Protein AF-A0A485BHE8-F1 (afdb_monomer)

Nearest PDB structures (foldseek):
  2zp7-assembly1_A  TM=8.655E-01  e=3.731E-05  Thermus thermophilus HB27
  8tn2-assembly1_A  TM=8.534E-01  e=9.367E-05  Streptomyces hygroscopicus
  8tn2-assembly1_B  TM=8.577E-01  e=1.484E-04  Streptomyces hygroscopicus
  4wbt-assembly1_C-2  TM=7.704E-01  e=5.522E-03  Sinorhizobium meliloti 1021
  4wbt-assembly2_B-3  TM=7.730E-01  e=6.298E-03  Sinorhizobium meliloti 1021

Foldseek 3Di:
DVVVVVVVCVVVPPVVVVVDDADQQGDQVVLQVVQVVPPDDPRRDHSVVGRDAPDDLRVVLVCCVVPHAAAAEDEAAPDHDPSVVVSCVVRNYHYDHFYADPVGGDVVSVVVVDDPDDDPDDPPPPDDD

Mean predicted aligned error: 8.2 Å

Organism: Raoultella terrigena (NCBI:txid577)

Solvent-accessible surface area (backbone atoms only — not comparable to full-atom values): 8097 Å² total; per-residue (Å²): 108,70,70,56,51,53,50,52,48,60,70,68,76,54,54,66,72,72,71,46,92,69,56,85,47,45,53,66,72,60,33,42,54,51,21,62,70,58,52,47,97,91,44,73,57,51,38,92,76,49,70,63,58,86,48,70,68,49,43,50,51,52,4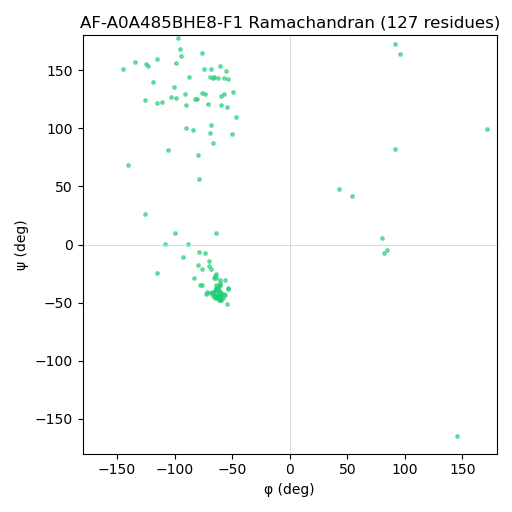9,45,68,74,76,54,52,70,70,40,75,44,82,39,54,63,85,58,64,66,73,56,54,57,48,29,62,76,50,45,39,42,80,44,69,28,55,71,53,99,90,43,69,37,61,68,59,44,57,69,71,47,70,94,67,77,78,90,73,76,88,72,7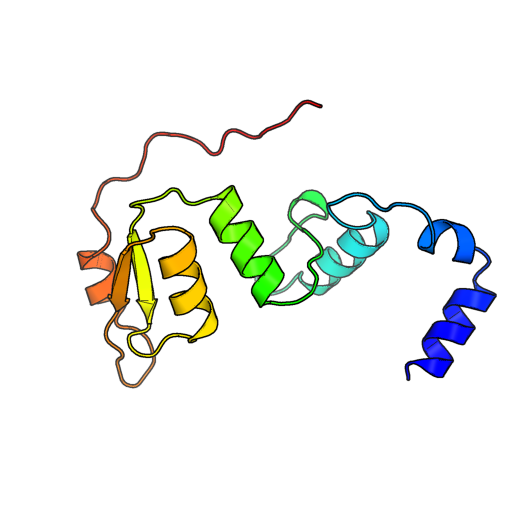8,84,75,90,135

Secondary structure (DSSP, 8-state):
-HHHHHHHHHHTT-HHHHHSPPPTT--HHHHHHHHHHH-BTTB---GGG----SSHHHHHHHHHHHH--TT-EEEEESS--HHHHHHHHHTTPEEEEEPEETTEE-HHHHHHHS-S-------------

Radius of gyration: 19.64 Å; Cα contacts (8 Å, |Δi|>4): 96; chains: 1; bounding box: 52×33×45 Å

Sequence (129 aa):
MLRDALRQLSAAGDIESHLRYQPHAGRLGEREMMAGHFCRHGFRPTADNLLIVNGAQHGLTVTVMGLLRPGDVVAVDALTYSGFKALAELYHLELIAIPSLADGPDLAALRQICPKKTRPGGLRHADAA

Structure (mmCIF, N/CA/C/O backbone):
data_AF-A0A485BHE8-F1
#
_entry.id   AF-A0A485BHE8-F1
#
loop_
_atom_site.group_PDB
_atom_site.id
_atom_site.type_symbol
_atom_site.label_atom_id
_atom_site.label_alt_id
_atom_site.label_comp_id
_atom_site.label_asym_id
_atom_site.label_entity_id
_atom_site.label_seq_id
_atom_site.pdbx_PDB_ins_code
_atom_site.Cartn_x
_atom_site.Cartn_y
_atom_site.Cartn_z
_atom_site.occupancy
_atom_site.B_iso_or_equiv
_atom_site.auth_seq_id
_atom_site.auth_comp_id
_atom_site.auth_asym_id
_atom_site.auth_atom_id
_atom_site.pdbx_PDB_model_num
ATOM 1 N N . MET A 1 1 ? 27.255 -5.029 -7.629 1.00 78.62 1 MET A N 1
ATOM 2 C CA . MET A 1 1 ? 25.774 -5.012 -7.703 1.00 78.62 1 MET A CA 1
ATOM 3 C C . MET A 1 1 ? 25.274 -3.785 -8.467 1.00 78.62 1 MET A C 1
ATOM 5 O O . MET A 1 1 ? 25.092 -3.921 -9.666 1.00 78.62 1 MET A O 1
ATOM 9 N N . LEU A 1 2 ? 25.137 -2.582 -7.879 1.00 88.31 2 LEU A N 1
ATOM 10 C CA . LEU A 1 2 ? 24.607 -1.417 -8.626 1.00 88.31 2 LEU A CA 1
ATOM 11 C C . LEU A 1 2 ? 25.511 -0.970 -9.789 1.00 88.31 2 LEU A C 1
ATOM 13 O O . LEU A 1 2 ? 25.037 -0.755 -10.898 1.00 88.31 2 LEU A O 1
ATOM 17 N N . ARG A 1 3 ? 26.826 -0.872 -9.556 1.00 90.94 3 ARG A N 1
ATOM 18 C CA . ARG A 1 3 ? 27.800 -0.485 -10.593 1.00 90.94 3 ARG A CA 1
ATOM 19 C C . ARG A 1 3 ? 27.753 -1.411 -11.810 1.00 90.94 3 ARG A C 1
ATOM 21 O O . ARG A 1 3 ? 27.821 -0.936 -12.938 1.00 90.94 3 ARG A O 1
ATOM 28 N N . ASP A 1 4 ? 27.646 -2.713 -11.573 1.00 91.94 4 ASP A N 1
ATOM 29 C CA . ASP A 1 4 ? 27.652 -3.724 -12.632 1.00 91.94 4 ASP A CA 1
ATOM 30 C C . ASP A 1 4 ? 26.347 -3.680 -13.431 1.00 91.94 4 ASP A C 1
ATOM 32 O O . ASP A 1 4 ? 26.389 -3.692 -14.657 1.00 91.94 4 ASP A O 1
ATOM 36 N N . ALA A 1 5 ? 25.209 -3.507 -12.749 1.00 86.31 5 ALA A N 1
ATOM 37 C CA . ALA A 1 5 ? 23.913 -3.305 -13.392 1.00 86.31 5 ALA A CA 1
ATOM 38 C C . ALA A 1 5 ? 23.892 -2.034 -14.260 1.00 86.31 5 ALA A C 1
ATOM 40 O O . ALA A 1 5 ? 23.457 -2.076 -15.407 1.00 86.31 5 ALA A O 1
ATOM 41 N N . LEU A 1 6 ? 24.432 -0.916 -13.761 1.00 87.06 6 LEU A N 1
ATOM 42 C CA . LEU A 1 6 ? 24.529 0.329 -14.532 1.00 87.06 6 LEU A CA 1
ATOM 43 C C . LEU A 1 6 ? 25.443 0.182 -15.757 1.00 87.06 6 LEU A C 1
ATOM 45 O O . LEU A 1 6 ? 25.120 0.698 -16.825 1.00 87.06 6 LEU A O 1
ATOM 49 N N . ARG A 1 7 ? 26.555 -0.559 -15.638 1.00 88.94 7 ARG A N 1
ATOM 50 C CA . ARG A 1 7 ? 27.419 -0.879 -16.786 1.00 88.94 7 ARG A CA 1
ATOM 51 C C . ARG A 1 7 ? 26.685 -1.722 -17.824 1.00 88.94 7 ARG A C 1
ATOM 53 O O . ARG A 1 7 ? 26.747 -1.390 -19.004 1.00 88.94 7 ARG A O 1
ATOM 60 N N . GLN A 1 8 ? 25.970 -2.761 -17.398 1.00 86.69 8 GLN A N 1
ATOM 61 C CA . GLN A 1 8 ? 25.179 -3.607 -18.295 1.00 86.69 8 GLN A CA 1
ATOM 62 C C . GLN A 1 8 ? 24.094 -2.807 -19.025 1.00 86.69 8 GLN A C 1
ATOM 64 O O . GLN A 1 8 ? 23.993 -2.907 -20.243 1.00 86.69 8 GLN A O 1
ATOM 69 N N . LEU A 1 9 ? 23.355 -1.953 -18.310 1.00 84.38 9 LEU A N 1
ATOM 70 C CA . LEU A 1 9 ? 22.347 -1.068 -18.905 1.00 84.38 9 LEU A CA 1
ATOM 71 C C . LEU A 1 9 ? 22.961 -0.100 -19.925 1.00 84.38 9 LEU A C 1
ATOM 73 O O . LEU A 1 9 ? 22.420 0.065 -21.013 1.00 84.38 9 LEU A O 1
ATOM 77 N N . SER A 1 10 ? 24.118 0.495 -19.612 1.00 85.50 10 SER A N 1
ATOM 78 C CA . SER A 1 10 ? 24.816 1.385 -20.550 1.00 85.50 10 SER A CA 1
ATOM 79 C C . SER A 1 10 ? 25.296 0.666 -21.815 1.00 85.50 10 SER A C 1
ATOM 81 O O . SER A 1 10 ? 25.262 1.241 -22.898 1.00 85.50 10 SER A O 1
ATOM 83 N N . ALA A 1 11 ? 25.701 -0.601 -21.691 1.00 87.12 11 ALA A N 1
ATOM 84 C CA . ALA A 1 11 ? 26.190 -1.411 -22.803 1.00 87.12 11 ALA A CA 1
ATOM 85 C C . ALA A 1 11 ? 25.060 -1.995 -23.670 1.00 87.12 11 ALA A C 1
ATOM 87 O O . ALA A 1 11 ? 25.315 -2.393 -24.802 1.00 87.12 11 ALA A O 1
ATOM 88 N N . ALA A 1 12 ? 23.822 -2.033 -23.165 1.00 81.25 12 ALA A N 1
ATOM 89 C CA . ALA A 1 12 ? 22.660 -2.574 -23.871 1.00 81.25 12 ALA A CA 1
ATOM 90 C C . ALA A 1 12 ? 22.146 -1.672 -25.015 1.00 81.25 12 ALA A C 1
ATOM 92 O O . ALA A 1 12 ? 21.280 -2.095 -25.775 1.00 81.25 12 ALA A O 1
ATOM 93 N N . GLY A 1 13 ? 22.679 -0.451 -25.160 1.00 70.19 13 GLY A N 1
ATOM 94 C CA . GLY A 1 13 ? 22.431 0.416 -26.320 1.00 70.19 13 GLY A CA 1
ATOM 95 C C . GLY A 1 13 ? 21.109 1.192 -26.310 1.00 70.19 13 GLY A C 1
ATOM 96 O O . GLY A 1 13 ? 20.821 1.878 -27.282 1.00 70.19 13 GLY A O 1
ATOM 97 N N . ASP A 1 14 ? 20.336 1.131 -25.221 1.00 74.31 14 ASP A N 1
ATOM 98 C CA . ASP A 1 14 ? 19.001 1.747 -25.120 1.00 74.31 14 ASP A CA 1
ATOM 99 C C . ASP A 1 14 ? 18.852 2.688 -23.907 1.00 74.31 14 ASP A C 1
ATOM 101 O O . ASP A 1 14 ? 17.771 2.897 -23.362 1.00 74.31 14 ASP A O 1
ATOM 105 N N . ILE A 1 15 ? 19.957 3.272 -23.430 1.00 79.31 15 ILE A N 1
ATOM 106 C CA . ILE A 1 15 ? 19.933 4.121 -22.225 1.00 79.31 15 ILE A CA 1
ATOM 107 C C . ILE A 1 15 ? 19.022 5.345 -22.381 1.00 79.31 15 ILE A C 1
ATOM 109 O O . ILE A 1 15 ? 18.420 5.807 -21.415 1.00 79.31 15 ILE A O 1
ATOM 113 N N . GLU A 1 16 ? 18.885 5.847 -23.605 1.00 80.25 16 GLU A N 1
ATOM 114 C CA . GLU A 1 16 ? 18.034 6.987 -23.914 1.00 80.25 16 GLU A CA 1
ATOM 115 C C . GLU A 1 16 ? 16.553 6.683 -23.655 1.00 80.25 16 GLU A C 1
ATOM 117 O O . GLU A 1 16 ? 15.842 7.546 -23.134 1.00 80.25 16 GLU A O 1
ATOM 122 N N . SER A 1 17 ? 16.077 5.461 -23.935 1.00 77.81 17 SER A N 1
ATOM 123 C CA . SER A 1 17 ? 14.680 5.109 -23.666 1.00 77.81 17 SER A CA 1
ATOM 124 C C . SER A 1 17 ? 14.367 5.108 -22.175 1.00 77.81 17 SER A C 1
ATOM 126 O O . SER A 1 17 ? 13.243 5.433 -21.812 1.00 77.81 17 SER A O 1
ATOM 128 N N . HIS A 1 18 ? 15.352 4.825 -21.317 1.00 78.19 18 HIS A N 1
ATOM 129 C CA . HIS A 1 18 ? 15.217 4.855 -19.859 1.00 78.19 18 HIS A CA 1
ATOM 130 C C . HIS A 1 18 ? 15.221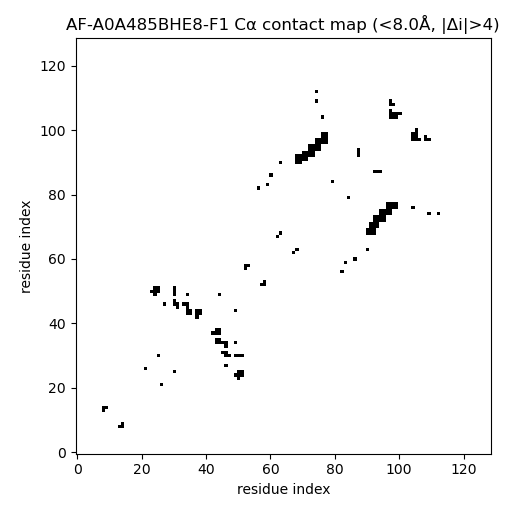 6.274 -19.272 1.00 78.19 18 HIS A C 1
ATOM 132 O O . HIS A 1 18 ? 14.730 6.474 -18.163 1.00 78.19 18 HIS A O 1
ATOM 138 N N . LEU A 1 19 ? 15.759 7.260 -19.997 1.00 84.44 19 LEU A N 1
ATOM 139 C CA . LEU A 1 19 ? 15.841 8.658 -19.551 1.00 84.44 19 LEU A CA 1
ATOM 140 C C . LEU A 1 19 ? 14.647 9.510 -20.000 1.00 84.44 19 LEU A C 1
ATOM 142 O O . LEU A 1 19 ? 14.478 10.638 -19.538 1.00 84.44 19 LEU A O 1
ATOM 146 N N . ARG A 1 20 ? 13.812 8.985 -20.900 1.00 85.69 20 ARG A N 1
ATOM 147 C CA . ARG A 1 20 ? 12.572 9.633 -21.337 1.00 85.69 20 ARG A CA 1
ATOM 148 C C . ARG A 1 20 ? 11.477 9.493 -20.278 1.00 85.69 20 ARG A C 1
ATOM 150 O O . ARG A 1 20 ? 11.564 8.662 -19.372 1.00 85.69 20 ARG A O 1
ATOM 157 N N . TYR A 1 21 ? 10.423 10.300 -20.412 1.00 86.44 21 TYR A N 1
ATOM 158 C CA . TYR A 1 21 ? 9.207 10.106 -19.624 1.00 86.44 21 TYR A CA 1
ATOM 159 C C . TYR A 1 21 ? 8.657 8.699 -19.847 1.00 86.44 21 TYR A C 1
ATOM 161 O O . TYR A 1 21 ? 8.488 8.262 -20.985 1.00 86.44 21 TYR A O 1
ATOM 169 N N . GLN A 1 22 ? 8.382 8.012 -18.743 1.00 88.06 22 GLN A N 1
ATOM 170 C CA . GLN A 1 22 ? 7.839 6.661 -18.752 1.00 88.06 22 GLN A CA 1
ATOM 171 C C . GLN A 1 22 ? 6.325 6.683 -18.544 1.00 88.06 22 GLN A C 1
ATOM 173 O O . GLN A 1 22 ? 5.809 7.622 -17.928 1.00 88.06 22 GLN A O 1
ATOM 178 N N . PRO A 1 23 ? 5.608 5.640 -19.000 1.00 90.81 23 PRO A N 1
ATOM 179 C CA . PRO A 1 23 ? 4.211 5.455 -18.634 1.00 90.81 23 PRO A CA 1
ATOM 180 C C . PRO A 1 23 ? 4.048 5.470 -17.113 1.00 90.81 23 PRO A C 1
ATOM 182 O O . PRO A 1 23 ? 4.870 4.894 -16.398 1.00 90.81 23 PRO A O 1
ATOM 185 N N . HIS A 1 24 ? 2.961 6.061 -16.614 1.00 90.50 24 HIS A N 1
ATOM 186 C CA . HIS A 1 24 ? 2.686 6.119 -15.172 1.00 90.50 24 HIS A CA 1
ATOM 187 C C . HIS A 1 24 ? 2.644 4.731 -14.518 1.00 90.50 24 HIS A C 1
ATOM 189 O O . HIS A 1 24 ? 3.021 4.591 -13.359 1.00 90.50 24 HIS A O 1
ATOM 195 N N . ALA A 1 25 ? 2.232 3.709 -15.279 1.00 92.44 25 ALA A N 1
ATOM 196 C CA . ALA A 1 25 ? 2.193 2.320 -14.836 1.00 92.44 25 ALA A CA 1
ATOM 197 C C . ALA A 1 25 ? 3.579 1.665 -14.656 1.00 92.44 25 ALA A C 1
ATOM 199 O O . ALA A 1 25 ? 3.694 0.632 -13.995 1.00 92.44 25 ALA A O 1
ATOM 200 N N . GLY A 1 26 ? 4.624 2.243 -15.252 1.00 92.94 26 GLY A N 1
ATOM 201 C CA . GLY A 1 26 ? 5.895 1.578 -15.531 1.00 92.94 26 GLY A CA 1
ATOM 202 C C . GLY A 1 26 ? 5.957 1.022 -16.958 1.00 92.94 26 GLY A C 1
ATOM 203 O O . GLY A 1 26 ? 4.940 0.912 -17.651 1.00 92.94 26 GLY A O 1
ATOM 204 N N . ARG A 1 27 ? 7.162 0.684 -17.433 1.00 91.56 27 ARG A N 1
ATOM 205 C CA . ARG A 1 27 ? 7.353 0.185 -18.806 1.00 91.56 27 ARG A CA 1
ATOM 206 C C . ARG A 1 27 ? 6.753 -1.208 -18.954 1.00 91.56 27 ARG A C 1
ATOM 208 O O . ARG A 1 27 ? 6.832 -2.027 -18.042 1.00 91.56 27 ARG A O 1
ATOM 215 N N . LEU A 1 28 ? 6.186 -1.498 -20.126 1.00 93.00 28 LEU A N 1
ATOM 216 C CA . LEU A 1 28 ? 5.519 -2.778 -20.387 1.00 93.00 28 LEU A CA 1
ATOM 217 C C . LEU A 1 28 ? 6.431 -3.978 -20.099 1.00 93.00 28 LEU A C 1
ATOM 219 O O . LEU A 1 28 ? 6.049 -4.831 -19.308 1.00 93.00 28 LEU A O 1
ATOM 223 N N . GLY A 1 29 ? 7.651 -3.992 -20.646 1.00 92.38 29 GLY A N 1
ATOM 224 C CA . GLY A 1 29 ? 8.579 -5.109 -20.440 1.00 92.38 29 GLY A CA 1
ATOM 225 C C . GLY A 1 29 ? 8.944 -5.332 -18.968 1.00 92.38 29 GLY A C 1
ATOM 226 O O . GLY A 1 29 ? 9.065 -6.468 -18.518 1.00 92.38 29 GLY A O 1
ATOM 227 N N . GLU A 1 30 ? 9.052 -4.262 -18.177 1.00 92.31 30 GLU A N 1
ATOM 228 C CA . GLU A 1 30 ? 9.294 -4.358 -16.731 1.00 92.31 30 GLU A CA 1
ATOM 229 C C . GLU A 1 30 ? 8.100 -4.994 -16.012 1.00 92.31 30 GLU A C 1
ATOM 231 O O . GLU A 1 30 ? 8.274 -5.916 -15.212 1.00 92.31 30 GLU A O 1
ATOM 236 N N . ARG A 1 31 ? 6.878 -4.569 -16.358 1.00 96.31 31 ARG A N 1
ATOM 237 C CA . ARG A 1 31 ? 5.647 -5.162 -15.822 1.00 96.31 31 ARG A CA 1
ATOM 238 C C . ARG A 1 31 ? 5.477 -6.626 -16.236 1.00 96.31 31 ARG A C 1
ATOM 240 O O . ARG A 1 31 ? 5.066 -7.429 -15.406 1.00 96.31 31 ARG A O 1
ATOM 247 N N . GLU A 1 32 ? 5.822 -7.003 -17.466 1.00 96.31 32 GLU A N 1
ATOM 248 C CA . GLU A 1 32 ? 5.778 -8.397 -17.936 1.00 96.31 32 GLU A CA 1
ATOM 249 C C . GLU A 1 32 ? 6.753 -9.291 -17.160 1.00 96.31 32 GLU A C 1
ATOM 251 O O . GLU A 1 32 ? 6.376 -10.371 -16.697 1.00 96.31 32 GLU A O 1
ATOM 256 N N . MET A 1 33 ? 7.984 -8.818 -16.935 1.00 95.00 33 MET A N 1
ATOM 257 C CA . MET A 1 33 ? 8.967 -9.526 -16.108 1.00 95.00 33 MET A CA 1
ATOM 258 C C . MET A 1 33 ? 8.466 -9.712 -14.669 1.00 95.00 33 MET A C 1
ATOM 260 O O . MET A 1 33 ? 8.576 -10.805 -14.108 1.00 95.00 33 MET A O 1
ATOM 264 N N . MET A 1 34 ? 7.875 -8.671 -14.074 1.00 94.81 34 MET A N 1
ATOM 265 C CA . MET A 1 34 ? 7.288 -8.745 -12.732 1.00 94.81 34 MET A CA 1
ATOM 266 C C . MET A 1 34 ? 6.093 -9.704 -12.676 1.00 94.81 34 MET A C 1
ATOM 268 O O . MET A 1 34 ? 6.010 -10.520 -11.758 1.00 94.81 34 MET A O 1
ATOM 272 N N . ALA A 1 35 ? 5.196 -9.661 -13.664 1.00 95.81 35 ALA A N 1
ATOM 273 C CA . ALA A 1 35 ? 4.065 -10.578 -13.772 1.00 95.81 35 ALA A CA 1
ATOM 274 C C . ALA A 1 35 ? 4.530 -12.038 -13.825 1.00 95.81 35 ALA A C 1
ATOM 276 O O . ALA A 1 35 ? 4.039 -12.870 -13.058 1.00 95.81 35 ALA A O 1
ATOM 277 N N . GLY A 1 36 ? 5.545 -12.332 -14.644 1.00 95.19 36 GLY A N 1
ATOM 278 C CA . GLY A 1 36 ? 6.184 -13.647 -14.685 1.00 95.19 36 GLY A CA 1
ATOM 279 C C . GLY A 1 36 ? 6.793 -14.050 -13.338 1.00 95.19 36 GLY A C 1
ATOM 280 O O . GLY A 1 36 ? 6.615 -15.184 -12.893 1.00 95.19 36 GLY A O 1
ATOM 281 N N . HIS A 1 37 ? 7.448 -13.120 -12.637 1.00 94.19 37 HIS A N 1
ATOM 282 C CA . HIS A 1 37 ? 8.045 -13.381 -11.324 1.00 94.19 37 HIS A CA 1
ATOM 283 C C . HIS A 1 37 ? 7.004 -13.711 -10.240 1.00 94.19 37 HIS A C 1
ATOM 285 O O . HIS A 1 37 ? 7.220 -14.606 -9.415 1.00 94.19 37 HIS A O 1
ATOM 291 N N . PHE A 1 38 ? 5.864 -13.016 -10.248 1.00 92.75 38 PHE A N 1
ATOM 292 C CA . PHE A 1 38 ? 4.792 -13.204 -9.269 1.00 92.75 38 PHE A CA 1
ATOM 293 C C . PHE A 1 38 ? 3.912 -14.428 -9.533 1.00 92.75 38 PHE A C 1
ATOM 295 O O . PHE A 1 38 ? 3.087 -14.774 -8.688 1.00 92.75 38 PHE A O 1
ATOM 302 N N . CYS A 1 39 ? 4.094 -15.122 -10.658 1.00 92.50 39 CYS A N 1
ATOM 303 C CA . CYS A 1 39 ? 3.316 -16.309 -10.991 1.00 92.50 39 CYS A CA 1
ATOM 304 C C . CYS A 1 39 ? 3.607 -17.482 -10.034 1.00 92.50 39 CYS A C 1
ATOM 306 O O . CYS A 1 39 ? 4.414 -18.364 -10.323 1.00 92.50 39 CYS A O 1
ATOM 308 N N . ARG A 1 40 ? 2.896 -17.563 -8.902 1.00 91.31 40 ARG A N 1
ATOM 309 C CA . ARG A 1 40 ? 3.024 -18.628 -7.885 1.00 91.31 40 ARG A CA 1
ATOM 310 C C . ARG A 1 40 ? 1.669 -18.956 -7.252 1.00 91.31 40 ARG A C 1
ATOM 312 O O . ARG A 1 40 ? 0.800 -18.099 -7.203 1.00 91.31 40 ARG A O 1
ATOM 319 N N . HIS A 1 41 ? 1.482 -20.199 -6.798 1.00 84.94 41 HIS A N 1
ATOM 320 C CA . HIS A 1 41 ? 0.307 -20.652 -6.022 1.00 84.94 41 HIS A CA 1
ATOM 321 C C . HIS A 1 41 ? -1.067 -20.150 -6.526 1.00 84.94 41 HIS A C 1
ATOM 323 O O . HIS A 1 41 ? -1.876 -19.655 -5.752 1.00 84.94 41 HIS A O 1
ATOM 329 N N . GLY A 1 42 ? -1.335 -20.256 -7.833 1.00 88.62 42 GLY A N 1
ATOM 330 C CA . GLY A 1 42 ? -2.621 -19.852 -8.424 1.00 88.62 42 GLY A CA 1
ATOM 331 C C . GLY A 1 42 ? -2.771 -18.354 -8.718 1.00 88.62 42 GLY A C 1
ATOM 332 O O . GLY A 1 42 ? -3.711 -17.971 -9.405 1.00 88.62 42 GLY A O 1
ATOM 333 N N . PHE A 1 43 ? -1.826 -17.512 -8.297 1.00 93.94 43 PHE A N 1
ATOM 334 C CA . PHE A 1 43 ? -1.752 -16.118 -8.725 1.00 93.94 43 PHE A CA 1
ATOM 335 C C . PHE A 1 43 ? -1.051 -16.030 -10.091 1.00 93.94 43 PHE A C 1
ATOM 337 O O . PHE A 1 43 ? 0.039 -16.585 -10.285 1.00 93.94 43 PHE A O 1
ATOM 344 N N . ARG A 1 44 ? -1.712 -15.398 -11.067 1.00 94.25 44 ARG A N 1
ATOM 345 C CA . ARG A 1 44 ? -1.262 -15.252 -12.465 1.00 94.25 44 ARG A CA 1
ATOM 346 C C . ARG A 1 44 ? -1.606 -13.847 -12.982 1.00 94.25 44 ARG A C 1
ATOM 348 O O . ARG A 1 44 ? -2.522 -13.715 -13.791 1.00 94.25 44 ARG A O 1
ATOM 355 N N . PRO A 1 45 ? -0.955 -12.790 -12.467 1.00 95.31 45 PRO A N 1
ATOM 356 C CA . PRO A 1 45 ? -1.221 -11.437 -12.934 1.00 95.31 45 PRO A CA 1
ATOM 357 C C . PRO A 1 45 ? -0.731 -11.265 -14.373 1.00 95.31 45 PRO A C 1
ATOM 359 O O . PRO A 1 45 ? 0.241 -11.893 -14.792 1.00 95.31 45 PRO A O 1
ATOM 362 N N . THR A 1 46 ? -1.385 -10.378 -15.111 1.00 95.94 46 THR A N 1
ATOM 363 C CA . THR A 1 46 ? -0.869 -9.827 -16.369 1.00 95.94 46 THR A CA 1
ATOM 364 C C . THR A 1 46 ? -0.170 -8.496 -16.099 1.00 95.94 46 THR A C 1
ATOM 366 O O . THR A 1 46 ? -0.314 -7.928 -15.013 1.00 95.94 46 THR A O 1
ATOM 369 N N . ALA A 1 47 ? 0.568 -7.970 -17.082 1.00 95.75 47 ALA A N 1
ATOM 370 C CA . ALA A 1 47 ? 1.184 -6.649 -16.963 1.00 95.75 47 ALA A CA 1
ATOM 371 C C . ALA A 1 47 ? 0.151 -5.571 -16.587 1.00 95.75 47 ALA A C 1
ATOM 373 O O . ALA A 1 47 ? 0.438 -4.728 -15.742 1.00 95.75 47 ALA A O 1
ATOM 374 N N . ASP A 1 48 ? -1.071 -5.650 -17.123 1.00 95.00 48 ASP A N 1
ATOM 375 C CA . ASP A 1 48 ? -2.162 -4.692 -16.881 1.00 95.00 48 ASP A CA 1
ATOM 376 C C . ASP A 1 48 ? -2.744 -4.745 -15.469 1.00 95.00 48 ASP A C 1
ATOM 378 O O . ASP A 1 48 ? -3.413 -3.812 -15.035 1.00 95.00 48 ASP A O 1
ATOM 382 N N . ASN A 1 49 ? -2.434 -5.794 -14.708 1.00 94.69 49 ASN A N 1
ATOM 383 C CA . ASN A 1 49 ? -2.767 -5.865 -13.289 1.00 94.69 49 ASN A CA 1
ATOM 384 C C . ASN A 1 49 ? -1.682 -5.249 -12.389 1.00 94.69 49 ASN A C 1
ATOM 386 O O . ASN A 1 49 ? -1.827 -5.290 -11.168 1.00 94.69 49 ASN A O 1
ATOM 390 N N . LEU A 1 50 ? -0.590 -4.723 -12.959 1.00 94.94 50 LEU A N 1
ATOM 391 C CA . LEU A 1 50 ? 0.571 -4.236 -12.217 1.00 94.94 50 LEU A 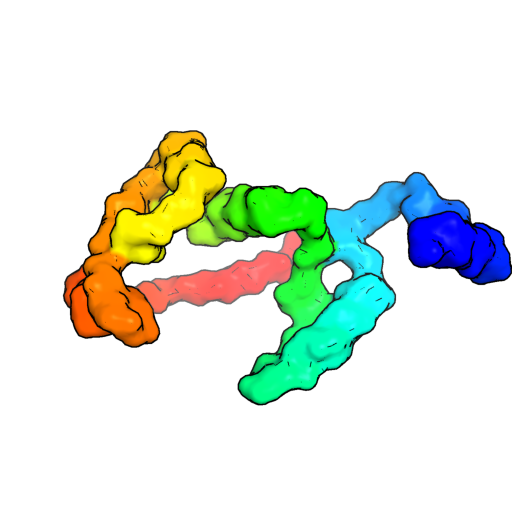CA 1
ATOM 392 C C . LEU A 1 50 ? 0.828 -2.743 -12.443 1.00 94.94 50 LEU A C 1
ATOM 394 O O . LEU A 1 50 ? 0.774 -2.235 -13.563 1.00 94.94 50 LEU A O 1
ATOM 398 N N . LEU A 1 51 ? 1.194 -2.078 -11.348 1.00 95.25 51 LEU A N 1
ATOM 399 C CA . LEU A 1 51 ? 1.672 -0.701 -11.290 1.00 95.25 51 LEU A CA 1
ATOM 400 C C . LEU A 1 51 ? 3.023 -0.689 -10.564 1.00 95.25 51 LEU A C 1
ATOM 402 O O . LEU A 1 51 ? 3.123 -1.173 -9.434 1.00 95.25 51 LEU A O 1
ATOM 406 N N . ILE A 1 52 ? 4.059 -0.140 -11.198 1.00 95.38 52 ILE A N 1
ATOM 407 C CA . ILE A 1 52 ? 5.369 0.048 -10.567 1.00 95.38 52 ILE A CA 1
ATOM 408 C C . ILE A 1 52 ? 5.321 1.303 -9.693 1.00 95.38 52 ILE A C 1
ATOM 410 O O . ILE A 1 52 ? 4.987 2.388 -10.161 1.00 95.38 52 ILE A O 1
ATOM 414 N N . VAL A 1 53 ? 5.670 1.157 -8.414 1.00 96.50 53 VAL A N 1
ATOM 415 C CA . VAL A 1 53 ? 5.619 2.238 -7.421 1.00 96.50 53 VAL A CA 1
ATOM 416 C C . VAL A 1 53 ? 6.978 2.468 -6.773 1.00 96.50 53 VAL A C 1
ATOM 418 O O . VAL A 1 53 ? 7.795 1.558 -6.631 1.00 96.50 53 VAL A O 1
ATOM 421 N N . ASN A 1 54 ? 7.186 3.696 -6.307 1.00 94.81 54 ASN A N 1
ATOM 422 C CA . ASN A 1 54 ? 8.404 4.134 -5.610 1.00 94.81 54 ASN A CA 1
ATOM 423 C C . ASN A 1 54 ? 8.407 3.680 -4.138 1.00 94.81 54 ASN A C 1
ATOM 425 O O . ASN A 1 54 ? 8.482 4.493 -3.220 1.00 94.81 54 ASN A O 1
ATOM 429 N N . GLY A 1 55 ? 8.279 2.373 -3.915 1.00 94.94 55 GLY A N 1
ATOM 430 C CA . GLY A 1 55 ? 8.259 1.756 -2.590 1.00 94.94 55 GLY A CA 1
ATOM 431 C C . GLY A 1 55 ? 6.866 1.606 -1.973 1.00 94.94 55 GLY A C 1
ATOM 432 O O . GLY A 1 55 ? 5.859 2.091 -2.493 1.00 94.94 55 GLY A O 1
ATOM 433 N N . ALA A 1 56 ? 6.825 0.904 -0.836 1.00 94.56 56 ALA A N 1
ATOM 434 C CA . ALA A 1 56 ? 5.585 0.446 -0.209 1.00 94.56 56 ALA A CA 1
ATOM 435 C C . ALA A 1 56 ? 4.636 1.592 0.176 1.00 94.56 56 ALA A C 1
ATOM 437 O O . ALA A 1 56 ? 3.446 1.505 -0.105 1.00 94.56 56 ALA A O 1
ATOM 438 N N . GLN A 1 57 ? 5.152 2.685 0.753 1.00 96.38 57 GLN A N 1
ATOM 439 C CA . GLN A 1 57 ? 4.310 3.815 1.161 1.00 96.38 57 GLN A CA 1
ATOM 440 C C . GLN A 1 57 ? 3.698 4.536 -0.044 1.00 96.38 57 GLN A C 1
ATOM 442 O O . GLN A 1 57 ? 2.516 4.853 -0.013 1.00 96.38 57 GLN A O 1
ATOM 447 N N . HIS A 1 58 ? 4.455 4.739 -1.131 1.00 96.62 58 HIS A N 1
ATOM 448 C CA . HIS A 1 58 ? 3.892 5.310 -2.358 1.00 96.62 58 HIS A CA 1
ATOM 449 C C . HIS A 1 58 ? 2.788 4.403 -2.923 1.00 96.62 58 HIS A C 1
ATOM 451 O O . HIS A 1 58 ? 1.711 4.892 -3.257 1.00 96.62 58 HIS A O 1
ATOM 457 N N . GLY A 1 59 ? 3.010 3.084 -2.953 1.00 96.56 59 GLY A N 1
ATOM 458 C CA . GLY A 1 59 ? 1.977 2.134 -3.372 1.00 96.56 59 GLY A CA 1
ATOM 459 C C . GLY A 1 59 ? 0.724 2.174 -2.501 1.00 96.56 59 GLY A C 1
ATOM 460 O O . GLY A 1 59 ? -0.391 2.160 -3.023 1.00 96.56 59 GLY A O 1
ATOM 461 N N . LEU A 1 60 ? 0.893 2.294 -1.186 1.00 96.25 60 LEU A N 1
ATOM 462 C CA . LEU A 1 60 ? -0.217 2.408 -0.246 1.00 96.25 60 LEU A CA 1
ATOM 463 C C . LEU A 1 60 ? -1.004 3.707 -0.460 1.00 96.25 60 LEU A C 1
ATOM 465 O O . LEU A 1 60 ? -2.228 3.666 -0.543 1.00 96.25 60 LEU A O 1
ATOM 469 N N . THR A 1 61 ? -0.314 4.833 -0.652 1.00 96.94 61 THR A N 1
ATOM 470 C CA . THR A 1 61 ? -0.939 6.124 -0.969 1.00 96.94 61 THR A CA 1
ATOM 471 C C . THR A 1 61 ? -1.736 6.065 -2.270 1.00 96.94 61 THR A C 1
ATOM 473 O O . THR A 1 61 ? -2.891 6.480 -2.287 1.00 96.94 61 THR A O 1
ATOM 476 N N . VAL A 1 62 ? -1.172 5.509 -3.350 1.00 96.56 62 VAL A N 1
ATOM 477 C CA . VAL A 1 62 ? -1.896 5.358 -4.627 1.00 96.56 62 VAL A CA 1
ATOM 478 C C . VAL A 1 62 ? -3.120 4.457 -4.470 1.00 96.56 62 VAL A C 1
ATOM 480 O O . VAL A 1 62 ? -4.183 4.774 -4.998 1.00 96.56 62 VAL A O 1
ATOM 483 N N . THR A 1 63 ? -3.002 3.376 -3.696 1.00 96.31 63 THR A N 1
ATOM 484 C CA . THR A 1 63 ? -4.121 2.466 -3.413 1.00 96.31 63 THR A CA 1
ATOM 485 C C . THR A 1 63 ? -5.252 3.189 -2.682 1.00 96.31 63 THR A C 1
ATOM 487 O O . THR A 1 63 ? -6.405 3.100 -3.100 1.00 96.31 63 THR A O 1
ATOM 490 N N . VAL A 1 64 ? -4.929 3.947 -1.630 1.00 96.69 64 VAL A N 1
ATOM 491 C CA . VAL A 1 64 ? -5.910 4.746 -0.881 1.00 96.69 64 VAL A CA 1
ATOM 492 C C . VAL A 1 64 ? -6.579 5.780 -1.786 1.00 96.69 64 VAL A C 1
ATOM 494 O O . VAL A 1 64 ? -7.804 5.841 -1.819 1.00 96.69 64 VAL A O 1
ATOM 497 N N . MET A 1 65 ? -5.803 6.531 -2.572 1.00 95.31 65 MET A N 1
ATOM 498 C CA . MET A 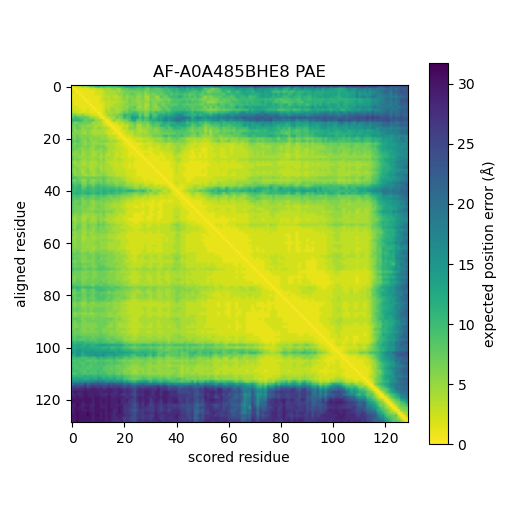1 65 ? -6.336 7.538 -3.500 1.00 95.31 65 MET A CA 1
ATOM 499 C C . MET A 1 65 ? -7.240 6.951 -4.588 1.00 95.31 65 MET A C 1
ATOM 501 O O . MET A 1 65 ? -8.190 7.604 -5.010 1.00 95.31 65 MET A O 1
ATOM 505 N N . GLY A 1 66 ? -6.922 5.753 -5.082 1.00 95.31 66 GLY A N 1
ATOM 506 C CA . GLY A 1 66 ? -7.651 5.129 -6.183 1.00 95.31 66 GLY A CA 1
ATOM 507 C C . GLY A 1 66 ? -8.914 4.384 -5.755 1.00 95.31 66 GLY A C 1
ATOM 508 O O . GLY A 1 66 ? -9.847 4.271 -6.549 1.00 95.31 66 GLY A O 1
ATOM 509 N N . LEU A 1 67 ? -8.950 3.856 -4.526 1.00 95.88 67 LEU A N 1
ATOM 510 C CA . LEU A 1 67 ? -9.995 2.921 -4.095 1.00 95.88 67 LEU A CA 1
ATOM 511 C C . LEU A 1 67 ? -10.890 3.441 -2.972 1.00 95.88 67 LEU A C 1
ATOM 513 O O . LEU A 1 67 ? -12.017 2.959 -2.850 1.00 95.88 67 LEU A O 1
ATOM 517 N N . LEU A 1 68 ? -10.408 4.378 -2.157 1.00 96.25 68 LEU A N 1
ATOM 518 C CA . LEU A 1 68 ? -11.093 4.822 -0.947 1.00 96.25 68 LEU A CA 1
ATOM 519 C C . LEU A 1 68 ? -11.513 6.286 -1.044 1.00 96.25 68 LEU A C 1
ATOM 521 O O . LEU A 1 68 ? -10.994 7.069 -1.840 1.00 96.25 68 LEU A O 1
ATOM 525 N N . ARG A 1 69 ? -12.481 6.656 -0.214 1.00 96.06 69 ARG A N 1
ATOM 526 C CA . ARG A 1 69 ? -13.001 8.016 -0.084 1.00 96.06 69 ARG A CA 1
ATOM 527 C C . ARG A 1 69 ? -12.922 8.479 1.370 1.00 96.06 69 ARG A C 1
ATOM 529 O O . ARG A 1 69 ? -12.969 7.643 2.269 1.00 96.06 69 ARG A O 1
ATOM 536 N N . PRO A 1 70 ? -12.873 9.800 1.617 1.00 96.38 70 PRO A N 1
ATOM 537 C CA . PRO A 1 70 ? -13.066 10.346 2.956 1.00 96.38 70 PRO A CA 1
ATOM 538 C C . PRO A 1 70 ? -14.318 9.764 3.626 1.00 96.38 70 PRO A C 1
ATOM 540 O O . PRO A 1 70 ? -15.389 9.735 3.016 1.00 96.38 70 PRO A O 1
ATOM 543 N N . GLY A 1 71 ? -14.172 9.301 4.866 1.00 94.25 71 GLY A N 1
ATOM 544 C CA . GLY A 1 71 ? -15.211 8.623 5.641 1.00 94.25 71 GLY A CA 1
ATOM 545 C C . GLY A 1 71 ? -15.347 7.119 5.377 1.00 94.25 71 GLY A C 1
ATOM 546 O O . GLY A 1 71 ? -16.133 6.467 6.062 1.00 94.25 71 GLY A O 1
ATOM 547 N N . ASP A 1 72 ? -14.609 6.539 4.421 1.00 95.31 72 ASP A N 1
ATOM 548 C CA . ASP A 1 72 ? -14.551 5.081 4.298 1.00 95.31 72 ASP A CA 1
ATOM 549 C C . ASP A 1 72 ? -13.860 4.469 5.523 1.00 95.31 72 ASP A C 1
ATOM 551 O O . ASP A 1 72 ? -12.893 5.004 6.075 1.00 95.31 72 ASP A O 1
ATOM 555 N N . VAL A 1 73 ? -14.359 3.299 5.916 1.00 94.62 73 VAL A N 1
ATOM 556 C CA . VAL A 1 73 ? -13.866 2.540 7.062 1.00 94.62 73 VAL A CA 1
ATOM 557 C C . VAL A 1 73 ? -12.917 1.446 6.580 1.00 94.62 73 VAL A C 1
ATOM 559 O O . VAL A 1 73 ? -13.295 0.610 5.755 1.00 94.62 73 VAL A O 1
ATOM 562 N N . VAL A 1 74 ? -11.704 1.405 7.130 1.00 95.50 74 VAL A N 1
ATOM 563 C CA . VAL A 1 74 ? -10.700 0.376 6.838 1.00 95.50 74 VAL A CA 1
ATOM 564 C C . VAL A 1 74 ? -10.427 -0.451 8.088 1.00 95.50 74 VAL A C 1
ATOM 566 O O . VAL A 1 74 ? -10.011 0.064 9.127 1.00 95.50 74 VAL A O 1
ATOM 569 N N . ALA A 1 75 ? -10.642 -1.761 7.977 1.00 95.25 75 ALA A N 1
ATOM 570 C CA . ALA A 1 75 ? -10.247 -2.701 9.014 1.00 95.25 75 ALA A CA 1
ATOM 571 C C . ALA A 1 75 ? -8.726 -2.927 8.959 1.00 95.25 75 ALA A C 1
ATOM 573 O O . ALA A 1 75 ? -8.173 -3.188 7.890 1.00 95.25 75 ALA A O 1
ATOM 574 N N . VAL A 1 76 ? -8.054 -2.819 10.102 1.00 95.62 76 VAL A N 1
ATOM 575 C CA . VAL A 1 76 ? -6.592 -2.921 10.233 1.00 95.62 76 VAL A CA 1
ATOM 576 C C . VAL A 1 76 ? -6.221 -3.819 11.401 1.00 95.62 76 VAL A C 1
ATOM 578 O O . VAL A 1 76 ? -6.993 -3.945 12.344 1.00 95.62 76 VAL A O 1
ATOM 581 N N . ASP A 1 77 ? -5.022 -4.396 11.396 1.00 93.56 77 ASP A N 1
ATOM 582 C CA . ASP A 1 77 ? -4.513 -5.104 12.573 1.00 93.56 77 ASP A CA 1
ATOM 583 C C . ASP A 1 77 ? -4.487 -4.189 13.810 1.00 93.56 77 ASP A C 1
ATOM 585 O O . ASP A 1 77 ? -4.160 -3.001 13.714 1.00 93.56 77 ASP A O 1
ATOM 589 N N . ALA A 1 78 ? -4.782 -4.739 14.995 1.00 93.19 78 ALA A N 1
ATOM 590 C CA . ALA A 1 78 ? -4.733 -3.984 16.251 1.00 93.19 78 ALA A CA 1
ATOM 591 C C . ALA A 1 78 ? -3.376 -3.288 16.471 1.00 93.19 78 ALA A C 1
ATOM 593 O O . ALA A 1 78 ? -3.321 -2.135 16.910 1.00 93.19 78 ALA A O 1
ATOM 594 N N . LEU A 1 79 ? -2.285 -3.957 16.088 1.00 92.81 79 LEU A N 1
ATOM 595 C CA . LEU A 1 79 ? -0.953 -3.370 15.985 1.00 92.81 79 LEU A CA 1
ATOM 596 C C . LEU A 1 79 ? -0.582 -3.162 14.511 1.00 92.81 79 LEU A C 1
ATOM 598 O O . LEU A 1 79 ? 0.120 -3.970 13.912 1.00 92.81 79 LEU A O 1
ATOM 602 N N . THR A 1 80 ? -1.064 -2.066 13.925 1.00 93.62 80 THR A N 1
ATOM 603 C CA . THR A 1 80 ? -0.794 -1.735 12.516 1.00 93.62 80 THR A CA 1
ATOM 604 C C . THR A 1 80 ? 0.399 -0.789 12.319 1.00 93.62 80 THR A C 1
ATOM 606 O O . THR A 1 80 ? 0.828 -0.076 13.233 1.00 93.62 80 THR A O 1
ATOM 609 N N . TYR A 1 81 ? 0.908 -0.758 11.086 1.00 94.06 81 TYR A N 1
ATOM 610 C CA . TYR A 1 81 ? 1.996 0.100 10.627 1.00 94.06 81 TYR A CA 1
ATOM 611 C C . TYR A 1 81 ? 1.666 1.592 10.796 1.00 94.06 81 TYR A C 1
ATOM 613 O O . TYR A 1 81 ? 0.644 2.087 10.316 1.00 94.06 81 TYR A O 1
ATOM 621 N N . SER A 1 82 ? 2.565 2.344 11.437 1.00 96.25 82 SER A N 1
ATOM 622 C CA . SER A 1 82 ? 2.374 3.775 11.713 1.00 96.25 82 SER A CA 1
ATOM 623 C C . SER A 1 82 ? 2.212 4.622 10.449 1.00 96.25 82 SER A C 1
ATOM 625 O O . SER A 1 82 ? 1.433 5.574 10.456 1.00 96.25 82 SER A O 1
ATOM 627 N N . GLY A 1 83 ? 2.877 4.255 9.350 1.00 95.81 83 GLY A N 1
ATOM 628 C CA . GLY A 1 83 ? 2.742 4.969 8.080 1.00 95.81 83 GLY A CA 1
ATOM 629 C C . GLY 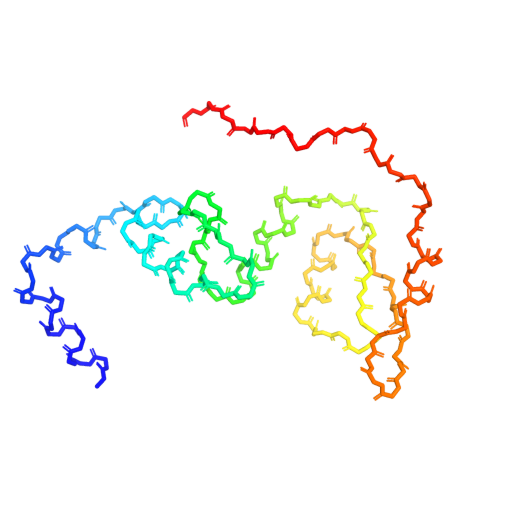A 1 83 ? 1.340 4.869 7.478 1.00 95.81 83 GLY A C 1
ATOM 630 O O . GLY A 1 83 ? 0.918 5.809 6.806 1.00 95.81 83 GLY A O 1
ATOM 631 N N . PHE A 1 84 ? 0.586 3.799 7.768 1.00 97.31 84 PHE A N 1
ATOM 632 C CA . PHE A 1 84 ? -0.815 3.710 7.356 1.00 97.31 84 PHE A CA 1
ATOM 633 C C . PHE A 1 84 ? -1.737 4.535 8.255 1.00 97.31 84 PHE A C 1
ATOM 635 O O . PHE A 1 84 ? -2.670 5.147 7.751 1.00 97.31 84 PHE A O 1
ATOM 642 N N . LYS A 1 85 ? -1.449 4.633 9.562 1.00 97.25 85 LYS A N 1
ATOM 643 C CA . LYS A 1 85 ? -2.198 5.525 10.469 1.00 97.25 85 LYS A CA 1
ATOM 644 C C . LYS A 1 85 ? -2.099 6.986 10.027 1.00 97.25 85 LYS A C 1
ATOM 646 O O . LYS A 1 85 ? -3.119 7.654 9.913 1.00 97.25 85 LYS A O 1
ATOM 651 N N . ALA A 1 86 ? -0.887 7.444 9.710 1.00 97.31 86 ALA A N 1
ATOM 652 C CA . ALA A 1 86 ? -0.664 8.792 9.188 1.00 97.31 86 ALA A CA 1
ATOM 653 C C . ALA A 1 86 ? -1.390 9.021 7.850 1.00 97.31 86 ALA A C 1
ATOM 655 O O . ALA A 1 86 ? -1.956 10.086 7.616 1.00 97.31 86 ALA A O 1
ATOM 656 N N . LEU A 1 87 ? -1.404 8.010 6.976 1.00 97.38 87 LEU A N 1
ATOM 657 C CA . LEU A 1 87 ? -2.125 8.079 5.708 1.00 97.38 87 LEU A CA 1
ATOM 658 C C . LEU A 1 87 ? -3.647 8.133 5.912 1.00 97.38 87 LEU A C 1
ATOM 660 O O . LEU A 1 87 ? -4.322 8.906 5.244 1.00 97.38 87 LEU A O 1
ATOM 664 N N . ALA A 1 88 ? -4.188 7.347 6.842 1.00 97.62 88 ALA A N 1
ATOM 665 C CA . ALA A 1 88 ? -5.610 7.345 7.163 1.00 97.62 88 ALA A CA 1
ATOM 666 C C . ALA A 1 88 ? -6.078 8.707 7.684 1.00 97.62 88 ALA A C 1
ATOM 668 O O . ALA A 1 88 ? -7.102 9.208 7.231 1.00 97.62 88 ALA A O 1
ATOM 669 N N . GLU A 1 89 ? -5.297 9.341 8.560 1.00 97.69 89 GLU A N 1
ATOM 670 C CA . GLU A 1 89 ? -5.578 10.695 9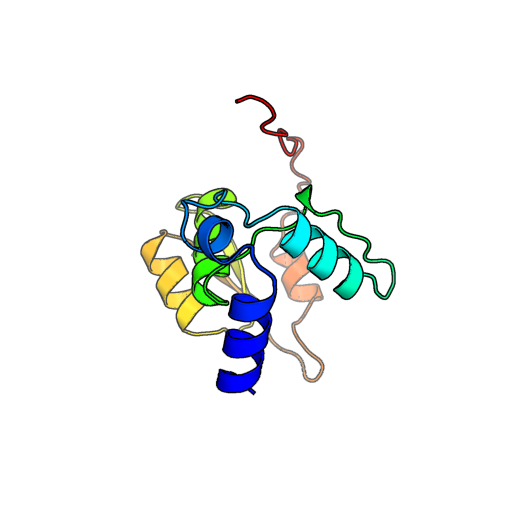.043 1.00 97.69 89 GLU A CA 1
ATOM 671 C C . GLU A 1 89 ? -5.585 11.716 7.895 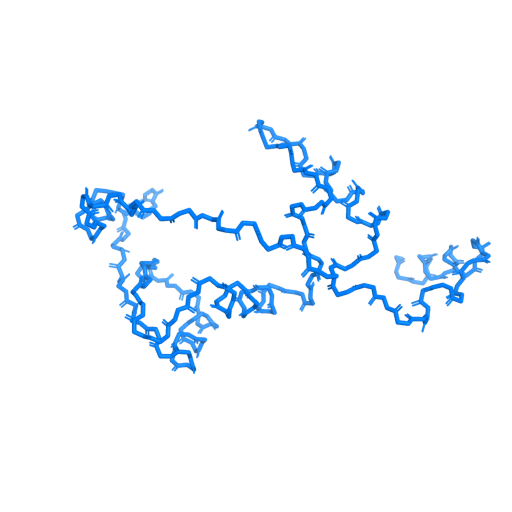1.00 97.69 89 GLU A C 1
ATOM 673 O O . GLU A 1 89 ? -6.535 12.488 7.760 1.00 97.69 89 GLU A O 1
ATOM 678 N N . LEU A 1 90 ? -4.576 11.664 7.016 1.00 97.62 90 LEU A N 1
ATOM 679 C CA . LEU A 1 90 ? -4.455 12.561 5.863 1.00 97.62 90 LEU A CA 1
ATOM 680 C C . LEU A 1 90 ? -5.626 12.436 4.874 1.00 97.62 90 LEU A C 1
ATOM 682 O O . LEU A 1 90 ? -6.032 13.431 4.280 1.00 97.62 90 LEU A O 1
ATOM 686 N N . TYR A 1 91 ? -6.160 11.227 4.689 1.00 97.12 91 TYR A N 1
ATOM 687 C CA . TYR A 1 91 ? -7.262 10.946 3.759 1.00 97.12 91 TYR A CA 1
ATOM 688 C C . TYR A 1 91 ? -8.632 10.845 4.438 1.00 97.12 91 TYR A C 1
ATOM 690 O O . TYR A 1 91 ? -9.610 10.469 3.790 1.00 97.12 91 TYR A O 1
ATOM 698 N N . HIS A 1 92 ? -8.719 11.212 5.721 1.00 97.56 92 HIS A N 1
ATOM 699 C CA . HIS A 1 92 ? -9.944 11.175 6.521 1.00 97.56 92 HIS A CA 1
ATOM 700 C C . HIS A 1 92 ? -10.628 9.800 6.516 1.00 97.56 92 HIS A C 1
ATOM 702 O O . HIS A 1 92 ? -11.846 9.702 6.380 1.00 97.56 92 HIS A O 1
ATOM 708 N N . LEU A 1 93 ? -9.835 8.737 6.626 1.00 97.81 93 LEU A N 1
ATOM 709 C CA . LEU A 1 93 ? -10.324 7.369 6.748 1.00 97.81 93 LEU A CA 1
ATOM 710 C C . LEU A 1 93 ? -10.570 7.026 8.214 1.00 97.81 93 LEU A C 1
ATOM 712 O O . LEU A 1 93 ? -9.792 7.399 9.096 1.00 97.81 93 LEU A O 1
ATOM 716 N N . GLU A 1 94 ? -11.607 6.239 8.464 1.00 96.75 94 GLU A N 1
ATOM 717 C CA . GLU A 1 94 ? -11.858 5.673 9.784 1.00 96.75 94 GLU A CA 1
ATOM 718 C C . GLU A 1 94 ? -11.181 4.306 9.899 1.00 96.75 94 GLU A C 1
ATOM 720 O O . GLU A 1 94 ? -11.348 3.438 9.042 1.00 96.75 94 GLU A O 1
ATOM 725 N N . LEU A 1 95 ? -10.407 4.092 10.964 1.00 96.31 95 LEU A N 1
ATOM 726 C CA . LEU A 1 95 ? -9.726 2.820 11.201 1.00 96.31 95 LEU A CA 1
ATOM 727 C C . LEU A 1 95 ? -10.447 2.009 12.275 1.00 96.31 95 LEU A C 1
ATOM 729 O O . LEU A 1 95 ? -10.634 2.486 13.393 1.00 96.31 95 LEU A O 1
ATOM 733 N N . ILE A 1 96 ? -10.773 0.754 11.960 1.00 96.25 96 ILE A N 1
ATOM 734 C CA . ILE A 1 96 ? -11.277 -0.217 12.938 1.00 96.25 96 ILE A CA 1
ATOM 735 C C . ILE A 1 96 ? -10.218 -1.291 13.167 1.00 96.25 96 ILE A C 1
ATOM 737 O O . ILE A 1 96 ? -9.796 -1.975 12.237 1.00 96.25 96 ILE A O 1
ATOM 741 N N . ALA A 1 97 ? -9.805 -1.453 14.421 1.00 95.56 97 ALA A N 1
ATOM 742 C CA . ALA A 1 97 ? -8.853 -2.480 14.814 1.00 95.56 97 ALA A CA 1
ATOM 743 C C . ALA A 1 97 ? -9.497 -3.876 14.814 1.00 95.56 97 ALA A C 1
ATOM 745 O O . ALA A 1 97 ? -10.533 -4.097 15.443 1.00 95.56 97 ALA A O 1
ATOM 746 N N . ILE A 1 98 ? -8.837 -4.828 14.161 1.00 96.31 98 ILE A N 1
ATOM 747 C CA . ILE A 1 98 ? -9.105 -6.260 14.245 1.00 96.31 98 ILE A CA 1
ATOM 748 C C . ILE A 1 98 ? -8.234 -6.810 15.384 1.00 96.31 98 ILE A C 1
ATOM 750 O O . ILE A 1 98 ? -7.005 -6.684 15.312 1.00 96.31 98 ILE A O 1
ATOM 754 N N . PRO A 1 99 ? -8.825 -7.400 16.440 1.00 94.75 99 PRO A N 1
ATOM 755 C CA . PRO A 1 99 ? -8.065 -8.033 17.513 1.00 94.75 99 PRO A CA 1
ATOM 756 C C . PRO A 1 99 ? -7.107 -9.104 16.985 1.00 94.75 99 PRO A C 1
ATOM 758 O O . PRO A 1 99 ? -7.394 -9.773 15.994 1.00 94.75 99 PRO A O 1
ATOM 761 N N . SER A 1 100 ? -5.979 -9.292 17.664 1.00 94.06 100 SER A N 1
ATOM 762 C CA . SER A 1 100 ? -5.013 -10.340 17.326 1.00 94.06 100 SER A CA 1
ATOM 763 C C . SER A 1 100 ? -5.171 -11.544 18.255 1.00 94.06 100 SER A C 1
ATOM 765 O O . SER A 1 100 ? -5.292 -11.393 19.471 1.00 94.06 100 SER A O 1
ATOM 767 N N . LEU A 1 101 ? -5.139 -12.735 17.669 1.00 94.25 101 LEU A N 1
ATOM 768 C CA . LEU A 1 101 ? -4.984 -14.030 18.322 1.00 94.25 101 LEU A CA 1
ATOM 769 C C . LEU A 1 101 ? -3.507 -14.459 18.263 1.00 94.25 101 LEU A C 1
ATOM 771 O O . LEU A 1 101 ? -2.661 -13.767 17.695 1.00 94.25 101 LEU A O 1
ATOM 775 N N . ALA A 1 102 ? -3.181 -15.611 18.853 1.00 93.00 102 ALA A N 1
ATOM 776 C CA . ALA A 1 102 ? -1.809 -16.125 18.892 1.00 93.00 102 ALA A CA 1
ATOM 777 C C . ALA A 1 102 ? -1.235 -16.471 17.501 1.00 93.00 102 ALA A C 1
ATOM 779 O O . ALA A 1 102 ? -0.020 -16.457 17.320 1.00 93.00 102 ALA A O 1
ATOM 780 N N . ASP A 1 103 ? -2.096 -16.783 16.534 1.00 90.38 103 ASP A N 1
ATOM 781 C CA . ASP A 1 103 ? -1.752 -17.224 15.181 1.00 90.38 103 ASP A CA 1
ATOM 782 C C . ASP A 1 103 ? -2.039 -16.175 14.092 1.00 90.38 103 ASP A C 1
ATOM 784 O O . ASP A 1 103 ? -1.768 -16.423 12.917 1.00 90.38 103 ASP A O 1
ATOM 788 N N . GLY A 1 104 ? -2.542 -14.992 14.459 1.00 89.25 104 GLY A N 1
ATOM 789 C CA . GLY A 1 104 ? -2.834 -13.919 13.510 1.00 89.25 104 GLY A CA 1
ATOM 790 C C . GLY A 1 104 ? -4.069 -13.090 13.872 1.00 89.25 104 GLY A C 1
ATOM 791 O O . GLY A 1 104 ? -4.524 -13.121 15.014 1.00 89.25 104 GLY A O 1
ATOM 792 N N . PRO A 1 105 ? -4.612 -12.302 12.932 1.00 92.25 105 PRO A N 1
ATOM 793 C CA . PRO A 1 105 ? -5.813 -11.505 13.172 1.00 92.25 105 PRO A CA 1
ATOM 794 C C . PRO A 1 105 ? -7.054 -12.384 13.391 1.00 92.25 105 PRO A C 1
ATOM 796 O O . PRO A 1 105 ? -7.246 -13.396 12.715 1.00 92.25 105 PRO A O 1
ATOM 799 N N . ASP A 1 106 ? -7.941 -11.961 14.294 1.00 94.94 106 ASP A N 1
ATOM 800 C CA . ASP A 1 106 ? -9.228 -12.612 14.536 1.00 94.94 106 ASP A CA 1
ATOM 801 C C . ASP A 1 106 ? -10.167 -12.412 13.333 1.00 94.94 106 ASP A C 1
ATOM 803 O O . ASP A 1 106 ? -10.877 -11.409 13.190 1.00 94.94 106 ASP A O 1
ATOM 807 N N . LEU A 1 107 ? -10.191 -13.408 12.446 1.00 92.69 107 LEU A N 1
ATOM 808 C CA . LEU A 1 107 ? -11.043 -13.391 11.259 1.00 92.69 107 LEU A CA 1
ATOM 809 C C . LEU A 1 107 ? -12.538 -13.502 11.591 1.00 92.69 107 LEU A C 1
ATOM 811 O O . LEU A 1 107 ? -13.367 -13.133 10.756 1.00 92.69 107 LEU A O 1
ATOM 815 N N . ALA A 1 108 ? -12.913 -14.012 12.769 1.00 93.25 108 ALA A N 1
ATOM 816 C CA . ALA A 1 108 ? -14.306 -14.019 13.202 1.00 93.25 108 ALA A CA 1
ATOM 817 C C . ALA A 1 108 ? -14.749 -12.603 13.591 1.00 93.25 108 ALA A C 1
ATOM 819 O O . ALA A 1 108 ? -15.817 -12.168 13.153 1.00 93.25 108 ALA A O 1
ATOM 820 N N . ALA A 1 109 ? -13.902 -11.856 14.307 1.00 92.62 109 ALA A N 1
ATOM 821 C CA . ALA A 1 109 ? -14.122 -10.437 14.579 1.00 92.62 109 ALA A CA 1
ATOM 822 C C . ALA A 1 109 ? -14.192 -9.616 13.279 1.00 92.62 109 ALA A C 1
ATOM 824 O O . ALA A 1 109 ? -15.134 -8.844 13.093 1.00 92.62 109 ALA A O 1
ATOM 825 N N . LEU A 1 110 ? -13.283 -9.848 12.321 1.00 93.56 110 LEU A N 1
ATOM 826 C CA . LEU A 1 110 ? -13.338 -9.195 11.004 1.00 93.56 110 LEU A CA 1
ATOM 827 C C . LEU A 1 110 ? -14.683 -9.433 10.291 1.00 93.56 110 LEU A C 1
ATOM 829 O O . LEU A 1 110 ? -15.277 -8.497 9.758 1.00 93.56 110 LEU A O 1
ATOM 833 N N . ARG A 1 111 ? -15.211 -10.666 10.314 1.00 92.56 111 ARG A N 1
ATOM 834 C CA . ARG A 1 111 ? -16.526 -10.982 9.720 1.00 92.56 111 ARG A CA 1
ATOM 835 C C . ARG A 1 111 ? -17.689 -10.261 10.398 1.00 92.56 111 ARG A C 1
ATOM 837 O O . ARG A 1 111 ? -18.704 -10.052 9.742 1.00 92.56 111 ARG A O 1
ATOM 844 N N . GLN A 1 112 ? -17.580 -9.938 11.685 1.00 90.75 112 GLN A N 1
ATOM 845 C CA . GLN A 1 112 ? -18.602 -9.167 12.399 1.00 90.75 112 GLN A CA 1
ATOM 846 C C . GLN A 1 112 ? -18.537 -7.678 12.042 1.00 90.75 112 GLN A C 1
ATOM 848 O O . GLN A 1 112 ? -19.580 -7.036 11.945 1.00 90.75 112 GLN A O 1
ATOM 853 N N . ILE A 1 113 ? -17.330 -7.152 11.809 1.00 88.38 113 ILE A N 1
ATOM 854 C CA . ILE A 1 113 ? -17.097 -5.764 11.382 1.00 88.38 113 ILE A CA 1
ATOM 855 C C . ILE A 1 113 ? -17.593 -5.549 9.945 1.00 88.38 113 ILE A C 1
ATOM 857 O O . ILE A 1 113 ? -18.219 -4.533 9.646 1.00 88.38 113 ILE A O 1
ATOM 861 N N . CYS A 1 114 ? -17.340 -6.502 9.042 1.00 85.69 114 CYS A N 1
ATOM 862 C CA . CYS A 1 114 ? -17.818 -6.407 7.668 1.00 85.69 114 CYS A CA 1
ATOM 863 C C . CYS A 1 114 ? -19.346 -6.596 7.601 1.00 85.69 114 CYS A C 1
ATOM 865 O O . CYS A 1 114 ? -19.854 -7.665 7.951 1.00 85.69 114 CYS A O 1
ATOM 867 N N . PRO A 1 115 ? -20.116 -5.621 7.086 1.00 76.50 115 PRO A N 1
ATOM 868 C CA . PRO A 1 115 ? -21.547 -5.813 6.905 1.00 76.50 115 PRO A CA 1
ATOM 869 C C . PRO A 1 115 ? -21.813 -6.950 5.908 1.00 76.50 115 PRO A C 1
ATOM 871 O O . PRO A 1 115 ? -21.149 -7.059 4.880 1.00 76.50 115 PRO A O 1
ATOM 874 N N . LYS A 1 116 ? -22.867 -7.747 6.136 1.00 60.47 116 LYS A N 1
ATOM 875 C CA . LYS A 1 116 ? -23.337 -8.806 5.210 1.00 60.47 116 LYS A CA 1
ATOM 876 C C . LYS A 1 116 ? -23.845 -8.285 3.846 1.00 60.47 116 LYS A C 1
ATOM 878 O O . LYS A 1 116 ? -24.442 -9.037 3.083 1.00 60.47 116 LYS A O 1
ATOM 883 N N . LYS A 1 117 ? -23.638 -7.004 3.526 1.00 49.22 117 LYS A N 1
ATOM 884 C CA . LYS A 1 117 ? -24.004 -6.395 2.244 1.00 49.22 117 LYS A CA 1
ATOM 885 C C . LYS A 1 117 ? -22.842 -6.525 1.262 1.00 49.22 117 LYS A C 1
ATOM 887 O O . LYS A 1 117 ? -21.922 -5.715 1.259 1.00 49.22 117 LYS A O 1
ATOM 892 N N . THR A 1 118 ? -22.936 -7.506 0.372 1.00 45.25 118 THR A N 1
ATOM 893 C CA . THR A 1 118 ? -22.294 -7.456 -0.943 1.00 45.25 118 THR A CA 1
ATOM 894 C C . THR A 1 118 ? -22.734 -6.168 -1.638 1.00 45.25 118 THR A C 1
ATOM 896 O O . THR A 1 118 ? -23.924 -5.965 -1.871 1.00 45.25 118 THR A O 1
ATOM 899 N N . ARG A 1 119 ? -21.798 -5.266 -1.950 1.00 42.09 119 ARG A N 1
ATOM 900 C CA . ARG A 1 119 ? -22.070 -4.135 -2.848 1.00 42.09 119 ARG A CA 1
ATOM 901 C C . ARG A 1 119 ? -22.515 -4.700 -4.210 1.00 42.09 119 ARG A C 1
ATOM 903 O O . ARG A 1 119 ? -21.717 -5.397 -4.835 1.00 42.09 119 ARG A O 1
ATOM 910 N N . PRO A 1 120 ? -23.725 -4.399 -4.715 1.00 40.59 120 PRO A N 1
ATOM 911 C CA . PRO A 1 120 ? -24.017 -4.543 -6.130 1.00 40.59 120 PRO A CA 1
ATOM 912 C C . PRO A 1 120 ? -23.521 -3.259 -6.803 1.00 40.59 120 PRO A C 1
ATOM 914 O O . PRO A 1 120 ? -24.155 -2.212 -6.710 1.00 40.59 120 PRO A O 1
ATOM 917 N N . GLY A 1 121 ? -22.335 -3.280 -7.402 1.00 39.97 121 GLY A N 1
ATOM 918 C CA . GLY A 1 121 ? -21.793 -2.083 -8.047 1.00 39.97 121 GLY A CA 1
ATOM 919 C C . GLY A 1 121 ? -20.353 -2.282 -8.467 1.00 39.97 121 GLY A C 1
ATOM 920 O O . GLY A 1 121 ? -19.456 -2.217 -7.634 1.00 39.97 121 GLY A O 1
ATOM 921 N N . GLY A 1 122 ? -20.181 -2.585 -9.751 1.00 37.81 122 GLY A N 1
ATOM 922 C CA . GLY A 1 122 ? -18.957 -3.098 -10.337 1.00 37.81 122 GLY A CA 1
ATOM 923 C C . GLY A 1 122 ? -17.736 -2.197 -10.204 1.00 37.81 122 GLY A C 1
ATOM 924 O O . GLY A 1 122 ? -17.822 -0.968 -10.182 1.00 37.81 122 GLY A O 1
ATOM 925 N N . LEU A 1 123 ? -16.588 -2.869 -10.228 1.00 40.53 123 LEU A N 1
ATOM 926 C CA . LEU A 1 123 ? -15.373 -2.358 -10.840 1.00 40.53 123 LEU A CA 1
ATOM 927 C C . LEU A 1 123 ? -15.748 -1.877 -12.248 1.00 40.53 123 LEU A C 1
ATOM 929 O O . LEU A 1 123 ? -15.860 -2.672 -13.180 1.00 40.53 123 LEU A O 1
ATOM 933 N N . ARG A 1 124 ? -16.036 -0.582 -12.399 1.00 40.91 124 ARG A N 1
ATOM 934 C CA . ARG A 1 124 ? -16.030 0.033 -13.720 1.00 40.91 124 ARG A CA 1
ATOM 935 C C . ARG A 1 124 ? -14.572 0.041 -14.146 1.00 40.91 124 ARG A C 1
ATOM 937 O O . ARG A 1 124 ? -13.791 0.837 -13.636 1.00 40.91 124 ARG A O 1
ATOM 944 N N . HIS A 1 125 ? -14.230 -0.890 -15.032 1.00 37.88 125 HIS A N 1
ATOM 945 C CA . HIS A 1 125 ? -13.096 -0.744 -15.927 1.00 37.88 125 HIS A CA 1
ATOM 946 C C . HIS A 1 125 ? -13.168 0.662 -16.528 1.00 37.88 125 HIS A C 1
ATOM 948 O O . HIS A 1 125 ? -14.089 0.972 -17.283 1.00 37.88 125 HIS A O 1
ATOM 954 N N . ALA A 1 126 ? -12.242 1.525 -16.124 1.00 37.56 126 ALA A N 1
ATOM 955 C CA . ALA A 1 126 ? -11.921 2.721 -16.875 1.00 37.56 126 ALA A CA 1
ATOM 956 C C . ALA A 1 126 ? -10.994 2.282 -18.014 1.00 37.56 126 ALA A C 1
ATOM 958 O O . ALA A 1 126 ? -9.779 2.420 -17.928 1.00 37.56 126 ALA A O 1
ATOM 959 N N . ASP A 1 127 ? -11.599 1.680 -19.038 1.00 32.34 127 ASP A N 1
ATOM 960 C CA . ASP A 1 127 ? -11.116 1.853 -20.401 1.00 32.34 127 ASP A CA 1
ATOM 961 C C . ASP A 1 127 ? -11.524 3.255 -20.876 1.00 32.34 127 ASP A C 1
ATOM 963 O O . ASP 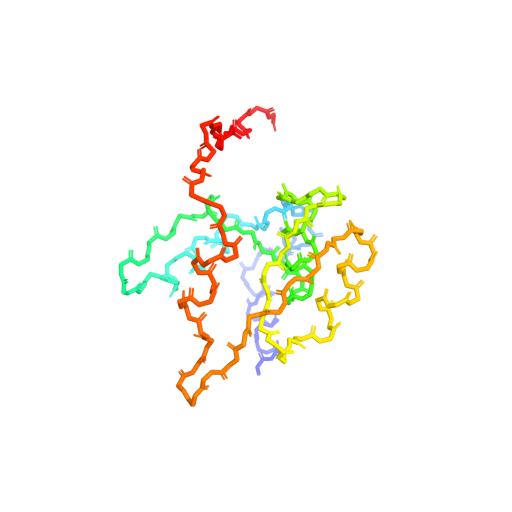A 1 127 ? -12.579 3.765 -20.485 1.00 32.34 127 ASP A O 1
ATOM 967 N N . ALA A 1 128 ? -10.702 3.802 -21.774 1.00 34.03 128 ALA A N 1
ATOM 968 C CA . ALA A 1 128 ? -10.807 5.077 -22.492 1.00 34.03 128 ALA A CA 1
ATOM 969 C C . ALA A 1 128 ? -10.130 6.295 -21.832 1.00 34.03 128 ALA A C 1
ATOM 971 O O . ALA A 1 128 ? -10.786 7.144 -21.227 1.00 34.03 128 ALA A O 1
ATOM 972 N N . ALA A 1 129 ? -8.816 6.423 -22.044 1.00 35.50 129 ALA A N 1
ATOM 973 C CA . ALA A 1 129 ? -8.249 7.362 -23.029 1.00 35.50 129 ALA A CA 1
ATOM 974 C C . ALA A 1 129 ? -6.749 7.095 -23.230 1.00 35.50 129 ALA A C 1
ATOM 976 O O . ALA A 1 129 ? -6.029 7.008 -22.211 1.00 35.50 129 ALA A O 1
#

pLDDT: mean 86.69, std 16.92, range [32.34, 97.81]

InterPro domains:
  IPR004839 Aminotransferase, class I/classII, large domain [PF00155] (6-99)
  IPR015421 Pyridoxal phosphate-dependent transferase, major domain [G3DSA:3.40.640.10] (20-116)
  IPR015422 Pyridoxal phosphate-dependent transferase, small domain [G3DSA:3.90.1150.10] (4-19)
  IPR015424 Pyridoxal phosphate-dependent transferase [SSF53383] (4-119)
  IPR051446 HTH-type transcriptional regulator with aminotransferase domain [PTHR46577] (9-116)